Protein AF-A0AAU9SKD4-F1 (afdb_monomer_lite)

Radius of gyration: 15.8 Å; chains: 1; bounding box: 49×33×34 Å

Secondary structure (DSSP, 8-state):
-----EETTEEEEEEETTTSPPPTT--HHHHHHHHHHHHHTSTT--S-EEEEEEE-TTS-TTTT--TTS-EEE--SHHHHHHHHHHHHHHHHHHS---PPP----

Structure (mmCIF, N/CA/C/O backbone):
data_AF-A0AAU9SKD4-F1
#
_entry.id   AF-A0AAU9SKD4-F1
#
loop_
_atom_site.group_PDB
_atom_site.id
_atom_site.type_symbol
_atom_site.label_atom_id
_atom_site.label_alt_id
_atom_site.label_comp_id
_atom_site.label_asym_id
_atom_site.label_entity_id
_atom_site.label_seq_id
_atom_site.pdbx_PDB_ins_code
_atom_site.Cartn_x
_atom_site.Cartn_y
_atom_site.Cartn_z
_atom_site.occupancy
_atom_site.B_iso_or_equiv
_atom_site.auth_seq_id
_atom_site.auth_comp_id
_atom_site.auth_asym_id
_atom_site.auth_atom_id
_atom_site.pdbx_PDB_model_num
ATOM 1 N N . MET A 1 1 ? 8.427 -2.445 9.634 1.00 40.31 1 MET A N 1
ATOM 2 C CA . MET A 1 1 ? 9.654 -2.951 8.970 1.00 40.31 1 MET A CA 1
ATOM 3 C C . MET A 1 1 ? 9.428 -2.802 7.479 1.00 40.31 1 MET A C 1
ATOM 5 O O . MET A 1 1 ? 8.567 -3.490 6.956 1.00 40.31 1 MET A O 1
ATOM 9 N N . TYR A 1 2 ? 10.088 -1.841 6.834 1.00 43.97 2 TYR A N 1
ATOM 10 C CA . TYR A 1 2 ? 9.883 -1.551 5.413 1.00 43.97 2 TYR A CA 1
ATOM 11 C C . TYR A 1 2 ? 10.836 -2.415 4.584 1.00 43.97 2 TYR A C 1
ATOM 13 O O . TYR A 1 2 ? 12.044 -2.374 4.816 1.00 43.97 2 TYR A O 1
ATOM 21 N N . PHE A 1 3 ? 10.306 -3.200 3.647 1.00 46.84 3 PHE A N 1
ATOM 22 C CA . PHE A 1 3 ? 11.117 -3.900 2.654 1.00 46.84 3 PHE A CA 1
ATOM 23 C C . PHE A 1 3 ? 11.143 -3.060 1.384 1.00 46.84 3 PHE A C 1
ATOM 25 O O . PHE A 1 3 ? 10.132 -2.914 0.706 1.00 46.84 3 PHE A O 1
ATOM 32 N N . LEU A 1 4 ? 12.303 -2.475 1.096 1.00 49.22 4 LEU A N 1
ATOM 33 C CA . LEU A 1 4 ? 12.554 -1.774 -0.153 1.00 49.22 4 LEU A CA 1
ATOM 34 C C . LEU A 1 4 ? 13.197 -2.763 -1.130 1.00 49.22 4 LEU A C 1
ATOM 36 O O . LEU A 1 4 ? 14.332 -3.187 -0.912 1.00 49.22 4 LEU A O 1
ATOM 40 N N . LEU A 1 5 ? 12.484 -3.139 -2.189 1.00 53.31 5 LEU A N 1
ATOM 41 C CA . LEU A 1 5 ? 13.058 -3.864 -3.323 1.00 5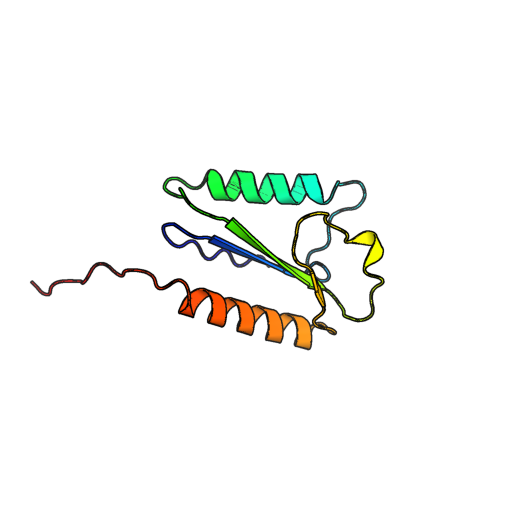3.31 5 LEU A CA 1
ATOM 42 C C . LEU A 1 5 ? 13.225 -2.861 -4.469 1.00 53.31 5 LEU A C 1
ATOM 44 O O . LEU A 1 5 ? 12.242 -2.358 -5.000 1.00 53.31 5 LEU A O 1
ATOM 48 N N . CYS A 1 6 ? 14.474 -2.523 -4.794 1.00 44.16 6 CYS A N 1
ATOM 49 C CA . CYS A 1 6 ? 14.828 -1.574 -5.850 1.00 44.16 6 CYS A CA 1
ATOM 50 C C . CYS A 1 6 ? 15.315 -2.356 -7.079 1.00 44.16 6 CYS A C 1
ATOM 52 O O . CYS A 1 6 ? 16.359 -3.005 -7.005 1.00 44.16 6 CYS A O 1
ATOM 54 N N . PHE A 1 7 ? 14.592 -2.277 -8.199 1.00 55.94 7 PHE A N 1
ATOM 55 C CA . PHE A 1 7 ? 14.987 -2.848 -9.492 1.00 55.94 7 PHE A CA 1
ATOM 56 C C . PHE A 1 7 ? 14.917 -1.765 -10.581 1.00 55.94 7 PHE A C 1
ATOM 58 O O . PHE A 1 7 ? 14.161 -0.809 -10.461 1.00 55.94 7 PHE A O 1
ATOM 65 N N . CYS A 1 8 ? 15.783 -1.858 -11.592 1.00 54.88 8 CYS A N 1
ATOM 66 C CA . CYS A 1 8 ? 16.378 -0.715 -12.304 1.00 54.88 8 CYS A CA 1
ATOM 67 C C . CYS A 1 8 ? 15.432 0.284 -13.019 1.00 54.88 8 CYS A C 1
ATOM 69 O O . CYS A 1 8 ? 15.901 1.362 -13.363 1.00 54.88 8 CYS A O 1
ATOM 71 N N . GLU A 1 9 ? 14.137 0.019 -13.211 1.00 62.28 9 GLU A N 1
ATOM 72 C CA . GLU A 1 9 ? 13.208 0.999 -13.816 1.00 62.28 9 GLU A CA 1
ATOM 73 C C . GLU A 1 9 ? 11.799 1.012 -13.197 1.00 62.28 9 GLU A C 1
ATOM 75 O O . GLU A 1 9 ? 11.026 1.913 -13.486 1.00 62.28 9 GLU A O 1
ATOM 80 N N . ILE A 1 10 ? 11.435 0.064 -12.330 1.00 70.50 10 ILE A N 1
ATOM 81 C CA . ILE A 1 10 ? 10.088 -0.018 -11.747 1.00 70.50 10 ILE A CA 1
ATOM 82 C C . ILE A 1 10 ? 10.244 -0.368 -10.271 1.00 70.50 10 ILE A C 1
ATOM 84 O O . ILE A 1 10 ? 10.910 -1.347 -9.927 1.00 70.50 10 ILE A O 1
ATOM 88 N N . SER A 1 11 ? 9.621 0.420 -9.397 1.00 77.44 11 SER A N 1
ATOM 89 C CA . SER A 1 11 ? 9.604 0.173 -7.952 1.00 77.44 11 SER A CA 1
ATOM 90 C C . SER A 1 11 ? 8.176 0.019 -7.446 1.00 77.44 11 SER A C 1
ATOM 92 O O . SER A 1 11 ? 7.243 0.651 -7.941 1.00 77.44 11 SER A O 1
ATOM 94 N N . SER A 1 12 ? 7.998 -0.805 -6.419 1.00 80.31 12 SER A N 1
ATOM 95 C CA . SER A 1 12 ? 6.724 -0.917 -5.714 1.00 80.31 12 SER A CA 1
ATOM 96 C C . SER A 1 12 ? 6.923 -0.847 -4.208 1.00 80.31 12 SER A C 1
ATOM 98 O O . SER A 1 12 ? 7.889 -1.390 -3.665 1.00 80.31 12 SER A O 1
ATOM 100 N N . VAL A 1 13 ? 6.017 -0.140 -3.538 1.00 83.69 13 VAL A N 1
ATOM 101 C CA . VAL A 1 13 ? 5.995 0.029 -2.087 1.00 83.69 13 VAL A CA 1
ATOM 102 C C . VAL A 1 13 ? 4.837 -0.765 -1.510 1.00 83.69 13 VAL A C 1
ATOM 104 O O . VAL A 1 13 ? 3.672 -0.509 -1.810 1.00 83.69 13 VAL A O 1
ATOM 107 N N . PHE A 1 14 ? 5.171 -1.688 -0.616 1.00 87.50 14 PHE A N 1
ATOM 108 C CA . PHE A 1 14 ? 4.221 -2.519 0.110 1.00 87.50 14 PHE A CA 1
ATOM 109 C C . PHE A 1 14 ? 4.189 -2.073 1.572 1.00 87.50 14 PHE A C 1
ATOM 111 O O . PHE A 1 14 ? 5.194 -2.179 2.277 1.00 87.50 14 PHE A O 1
ATOM 118 N N . TRP A 1 15 ? 3.055 -1.547 2.034 1.00 86.12 15 TRP A N 1
ATOM 119 C CA . TRP A 1 15 ? 2.967 -0.885 3.336 1.00 86.12 15 TRP A CA 1
ATOM 120 C C . TRP A 1 15 ? 1.805 -1.415 4.178 1.00 86.12 15 TRP A C 1
ATOM 122 O O . TRP A 1 15 ? 0.650 -1.260 3.810 1.00 86.12 15 TRP A O 1
ATOM 132 N N . ASP A 1 16 ? 2.099 -2.026 5.327 1.00 88.19 16 ASP A N 1
ATOM 133 C CA . ASP A 1 16 ? 1.090 -2.368 6.340 1.00 88.19 16 ASP A CA 1
ATOM 134 C C . ASP A 1 16 ? 0.837 -1.143 7.229 1.00 88.19 16 ASP A C 1
ATOM 136 O O . ASP A 1 16 ? 1.696 -0.768 8.032 1.00 88.19 16 ASP A O 1
ATOM 140 N N . VAL A 1 17 ? -0.326 -0.509 7.072 1.00 83.25 17 VAL A N 1
ATOM 141 C CA . VAL A 1 17 ? -0.683 0.716 7.809 1.00 83.25 17 VAL A CA 1
ATOM 142 C C . VAL A 1 17 ? -1.093 0.441 9.259 1.00 83.25 17 VAL A C 1
ATOM 144 O O . VAL A 1 17 ? -1.163 1.365 10.061 1.00 83.25 17 VAL A O 1
ATOM 147 N N . GLU A 1 18 ? -1.344 -0.818 9.627 1.00 83.75 18 GLU A N 1
ATOM 148 C CA . GLU A 1 18 ? -1.685 -1.206 10.999 1.00 83.75 18 GLU A CA 1
ATOM 149 C C . GLU A 1 18 ? -0.427 -1.370 11.854 1.00 83.75 18 GLU A C 1
ATOM 151 O O . GLU A 1 18 ? -0.367 -0.899 12.987 1.00 83.75 18 GLU A O 1
ATOM 156 N N . ASP A 1 19 ? 0.591 -2.035 11.304 1.00 86.00 19 ASP A N 1
ATOM 157 C CA . ASP A 1 19 ? 1.881 -2.224 11.975 1.00 86.00 19 ASP A CA 1
ATOM 158 C C . ASP A 1 19 ? 2.804 -0.998 11.817 1.00 86.00 19 ASP A C 1
ATOM 160 O O . ASP A 1 19 ? 3.754 -0.830 12.586 1.00 86.00 19 ASP A O 1
ATOM 164 N N . CYS A 1 20 ? 2.570 -0.152 10.810 1.00 84.81 20 CYS A N 1
ATOM 165 C CA . CYS A 1 20 ? 3.313 1.084 10.552 1.00 84.81 20 CYS A CA 1
ATOM 166 C C . CYS A 1 20 ? 2.338 2.243 10.266 1.00 84.81 20 CYS A C 1
ATOM 168 O O . CYS A 1 20 ? 2.254 2.689 9.121 1.00 84.81 20 CYS A O 1
ATOM 170 N N . PRO A 1 21 ? 1.589 2.721 11.276 1.00 81.38 21 PRO A N 1
ATOM 171 C CA . PRO A 1 21 ? 0.607 3.782 11.093 1.00 81.38 21 PRO A CA 1
ATOM 172 C C . PRO A 1 21 ? 1.259 5.138 10.818 1.00 81.38 21 PRO A C 1
ATOM 174 O O . PRO A 1 21 ? 2.414 5.392 11.172 1.00 81.38 21 PRO A O 1
ATOM 177 N N . ILE A 1 22 ? 0.473 6.024 10.212 1.00 78.81 22 ILE A N 1
ATOM 178 C CA . ILE A 1 22 ? 0.810 7.439 10.072 1.00 78.81 22 ILE A CA 1
ATOM 179 C C . ILE A 1 22 ? 0.796 8.080 11.468 1.00 78.81 22 ILE A C 1
ATOM 181 O O . ILE A 1 22 ? -0.156 7.853 12.216 1.00 78.81 22 ILE A O 1
ATOM 185 N N . PRO A 1 23 ? 1.829 8.854 11.847 1.00 81.81 23 PRO A N 1
ATOM 186 C CA . PRO A 1 23 ? 1.819 9.598 13.099 1.00 81.81 23 PRO A CA 1
ATOM 187 C C . PRO A 1 23 ? 0.676 10.616 13.153 1.00 81.81 23 PRO A C 1
ATOM 189 O O . PRO A 1 23 ? 0.362 11.260 12.152 1.00 81.81 23 PRO A O 1
ATOM 192 N N . ASP A 1 24 ? 0.110 10.813 14.343 1.00 79.00 24 ASP A N 1
ATOM 193 C CA . ASP A 1 24 ? -0.957 11.790 14.556 1.00 79.00 24 ASP A CA 1
ATOM 194 C C . ASP A 1 24 ? -0.536 13.200 14.113 1.00 79.00 24 ASP A C 1
ATOM 196 O O . ASP A 1 24 ? 0.563 13.672 14.417 1.00 79.00 24 ASP A 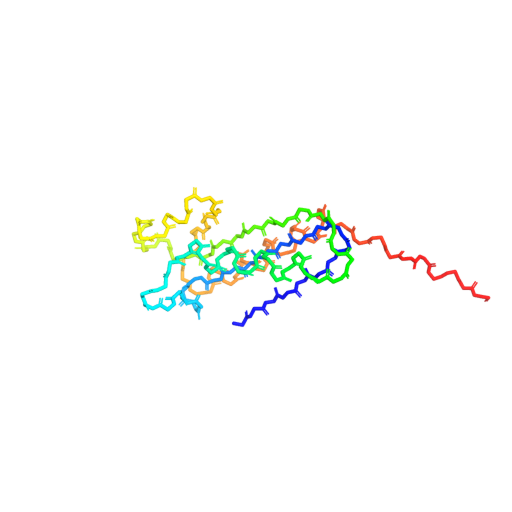O 1
ATOM 200 N N . GLY A 1 25 ? -1.439 13.893 13.417 1.00 76.94 25 GLY A N 1
ATOM 201 C CA . GLY A 1 25 ? -1.219 15.262 12.943 1.00 76.94 25 GLY A CA 1
ATOM 202 C C . GLY A 1 25 ? -0.357 15.380 11.684 1.00 76.94 25 GLY A C 1
ATOM 203 O O . GLY A 1 25 ? -0.049 16.502 11.287 1.00 76.94 25 GLY A O 1
ATOM 204 N N . VAL A 1 26 ? 0.018 14.261 11.058 1.00 78.44 26 VAL A N 1
ATOM 205 C CA . VAL A 1 26 ? 0.691 14.244 9.755 1.00 78.44 26 VAL A CA 1
ATOM 206 C C . VAL A 1 26 ? -0.311 13.899 8.660 1.00 78.44 26 VAL A C 1
ATOM 208 O O . VAL A 1 26 ? -1.085 12.952 8.798 1.00 78.44 26 VAL A O 1
ATOM 211 N N . ASP A 1 27 ? -0.280 14.659 7.567 1.00 78.94 27 ASP A N 1
ATOM 212 C CA . ASP A 1 27 ? -1.104 14.384 6.394 1.00 78.94 27 ASP A CA 1
ATOM 213 C C . ASP A 1 27 ? -0.614 13.091 5.697 1.00 78.94 27 ASP A C 1
ATOM 215 O O . ASP A 1 27 ? 0.571 12.986 5.346 1.00 78.94 27 ASP A O 1
ATOM 219 N N . PRO A 1 28 ? -1.491 12.089 5.491 1.00 73.88 28 PRO A N 1
ATOM 220 C CA . PRO A 1 28 ? -1.169 10.887 4.728 1.00 73.88 28 PRO A CA 1
ATOM 221 C C . PRO A 1 28 ? -0.543 11.152 3.356 1.00 73.88 28 PRO A C 1
ATOM 223 O O . PRO A 1 28 ? 0.379 10.433 2.949 1.00 73.88 28 PRO A O 1
ATOM 226 N N . ASP A 1 29 ? -1.007 12.188 2.659 1.00 76.00 29 ASP A N 1
ATOM 227 C CA . ASP A 1 29 ? -0.523 12.526 1.327 1.00 76.00 29 ASP A CA 1
ATOM 228 C C . ASP A 1 29 ? 0.912 13.078 1.390 1.00 76.00 29 ASP A C 1
ATOM 230 O O . ASP A 1 29 ? 1.738 12.748 0.535 1.00 76.00 29 ASP A O 1
ATOM 234 N N . GLU A 1 30 ? 1.272 13.828 2.440 1.00 80.94 30 GLU A N 1
ATOM 235 C CA . GLU A 1 30 ? 2.640 14.325 2.649 1.00 80.94 30 GLU A CA 1
ATOM 236 C C . GLU A 1 30 ? 3.647 13.190 2.860 1.00 80.94 30 GLU A C 1
ATOM 238 O O . GLU A 1 30 ? 4.733 13.204 2.269 1.00 80.94 30 GLU A O 1
ATOM 243 N N . ILE A 1 31 ? 3.299 12.178 3.664 1.00 80.25 31 ILE A N 1
ATOM 244 C CA . ILE A 1 31 ? 4.165 11.006 3.867 1.00 80.25 31 ILE A CA 1
ATOM 245 C C . ILE A 1 31 ? 4.361 10.264 2.553 1.00 80.25 31 ILE A C 1
ATOM 247 O O . ILE A 1 31 ? 5.491 9.910 2.209 1.00 80.25 31 ILE A O 1
ATOM 251 N N . CYS A 1 32 ? 3.291 10.062 1.791 1.00 75.75 32 CYS A N 1
ATOM 252 C CA . CYS A 1 32 ? 3.371 9.330 0.535 1.00 75.75 32 CYS A CA 1
ATOM 253 C C . CYS A 1 32 ? 4.190 10.074 -0.514 1.00 75.75 32 CYS A C 1
ATOM 255 O O . CYS A 1 32 ? 5.060 9.477 -1.151 1.00 75.75 32 CYS A O 1
ATOM 257 N N . MET A 1 33 ? 3.994 11.389 -0.638 1.00 76.94 33 MET A N 1
ATOM 258 C CA . MET A 1 33 ? 4.829 12.243 -1.481 1.00 76.94 33 MET A CA 1
ATOM 259 C C . MET A 1 33 ? 6.293 12.227 -1.031 1.00 76.94 33 MET A C 1
ATOM 261 O O . MET A 1 33 ? 7.195 12.161 -1.866 1.00 76.94 33 MET A O 1
ATOM 265 N N . SER A 1 34 ? 6.557 12.231 0.278 1.00 81.38 34 SER A N 1
ATOM 266 C CA . SER A 1 34 ? 7.913 12.114 0.814 1.00 81.38 34 SER A CA 1
ATOM 267 C C . SER A 1 34 ? 8.554 10.776 0.439 1.00 81.38 34 SER A C 1
ATOM 269 O O . SER A 1 34 ? 9.683 10.764 -0.055 1.00 81.38 34 SER A O 1
ATOM 271 N N . MET A 1 35 ? 7.839 9.658 0.590 1.00 78.06 35 MET A N 1
ATOM 272 C CA . MET A 1 35 ? 8.318 8.331 0.188 1.00 78.06 35 MET A CA 1
ATOM 273 C C . MET A 1 35 ? 8.593 8.265 -1.319 1.00 78.06 35 MET A C 1
ATOM 275 O O . MET A 1 35 ? 9.689 7.871 -1.716 1.00 78.06 35 MET A O 1
ATOM 279 N N . LEU A 1 36 ? 7.660 8.737 -2.151 1.00 76.69 36 LEU A N 1
ATOM 280 C CA . LEU A 1 36 ? 7.831 8.870 -3.602 1.00 76.69 36 LEU A CA 1
ATOM 281 C C . LEU A 1 36 ? 9.079 9.683 -3.955 1.00 76.69 36 LEU A C 1
ATOM 283 O O . LEU A 1 36 ? 9.923 9.238 -4.730 1.00 76.69 36 LEU A O 1
ATOM 287 N N . SER A 1 37 ? 9.231 10.862 -3.349 1.00 76.19 37 SER A N 1
ATOM 288 C CA . SER A 1 37 ? 10.358 11.757 -3.617 1.00 76.19 37 SER A CA 1
ATOM 289 C C . SER A 1 37 ? 11.701 11.130 -3.244 1.00 76.19 37 SER A C 1
ATOM 291 O O . SER A 1 37 ? 12.692 11.337 -3.943 1.00 76.19 37 SER A O 1
ATOM 293 N N . GLN A 1 38 ? 11.746 10.350 -2.160 1.00 77.62 38 GLN A N 1
ATOM 294 C CA . GLN A 1 38 ? 12.948 9.653 -1.718 1.00 77.62 38 GLN A CA 1
ATOM 295 C C . GLN A 1 38 ? 13.307 8.508 -2.662 1.00 77.62 38 GLN A C 1
ATOM 297 O O . GLN A 1 38 ? 14.480 8.372 -3.000 1.00 77.62 38 GLN A O 1
ATOM 302 N N . LEU A 1 39 ? 12.313 7.747 -3.129 1.00 73.44 39 LEU A N 1
ATOM 303 C CA . LEU A 1 39 ? 12.492 6.671 -4.107 1.00 73.44 39 LEU A CA 1
ATOM 304 C C . LEU A 1 39 ? 13.008 7.203 -5.444 1.00 73.44 39 LEU A C 1
ATOM 306 O O . LEU A 1 39 ? 13.997 6.697 -5.965 1.00 73.44 39 LEU A O 1
ATOM 310 N N . LEU A 1 40 ? 12.417 8.290 -5.945 1.00 70.69 40 LEU A N 1
ATOM 311 C CA . LEU A 1 40 ? 12.870 8.969 -7.164 1.00 70.69 40 LEU A CA 1
ATOM 312 C C . LEU A 1 40 ? 14.277 9.573 -7.024 1.00 70.69 40 LEU A C 1
ATOM 314 O O . LEU A 1 40 ? 14.980 9.758 -8.015 1.00 70.69 40 LEU A O 1
ATOM 318 N N . ARG A 1 41 ? 14.716 9.887 -5.798 1.00 71.00 41 ARG A N 1
ATOM 319 C CA . ARG A 1 41 ? 16.066 10.407 -5.523 1.00 71.00 41 ARG A CA 1
ATOM 320 C C . ARG A 1 41 ? 17.150 9.333 -5.505 1.00 71.00 41 ARG A C 1
ATOM 322 O O . ARG A 1 41 ? 18.332 9.689 -5.478 1.00 71.00 41 ARG A O 1
ATOM 329 N N . ILE A 1 42 ? 16.788 8.051 -5.486 1.00 69.75 42 ILE A N 1
ATOM 330 C CA . ILE A 1 42 ? 17.755 6.958 -5.587 1.00 69.75 42 ILE A CA 1
ATOM 331 C C . ILE A 1 42 ? 18.383 7.044 -6.984 1.00 69.75 42 ILE A C 1
ATOM 333 O O . ILE A 1 42 ? 17.705 6.909 -8.001 1.00 69.75 42 ILE A O 1
ATOM 337 N N . LYS A 1 43 ? 19.687 7.354 -7.038 1.00 53.81 43 LYS A N 1
ATOM 338 C CA . LYS A 1 43 ? 20.411 7.591 -8.297 1.00 53.81 43 LYS A CA 1
ATOM 339 C C . LYS A 1 4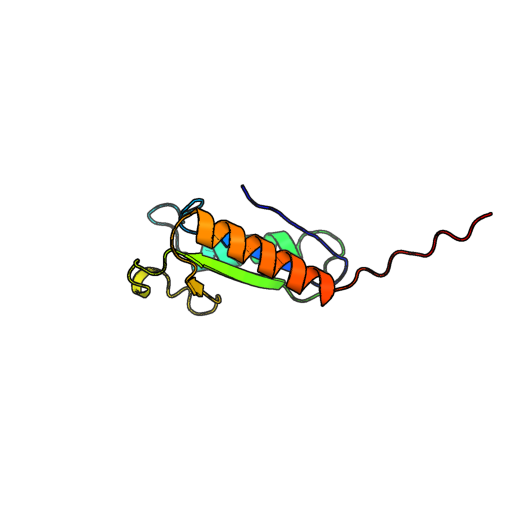3 ? 20.209 6.421 -9.264 1.00 53.81 43 LYS A C 1
ATOM 341 O O . LYS A 1 43 ? 20.607 5.304 -8.952 1.00 53.81 43 LYS A O 1
ATOM 346 N N . GLY A 1 44 ? 19.669 6.720 -10.446 1.00 57.00 44 GLY A N 1
ATOM 347 C CA . GLY A 1 44 ? 19.435 5.747 -11.516 1.00 57.00 44 GLY A CA 1
ATOM 348 C C . GLY A 1 44 ? 17.988 5.266 -11.636 1.00 57.00 44 GLY A C 1
ATOM 349 O O . GLY A 1 44 ? 17.690 4.565 -12.592 1.00 57.00 44 GLY A O 1
ATOM 350 N N . HIS A 1 45 ? 17.087 5.661 -10.731 1.00 62.19 45 HIS A N 1
ATOM 351 C CA . HIS A 1 45 ? 15.672 5.307 -10.826 1.00 62.19 45 HIS A CA 1
ATOM 352 C C . HIS A 1 45 ? 14.918 6.300 -11.731 1.00 62.19 45 HIS A C 1
ATOM 354 O O . HIS A 1 45 ? 14.765 7.467 -11.373 1.00 62.19 45 HIS A O 1
ATOM 360 N N . VAL A 1 46 ? 14.473 5.856 -12.914 1.00 58.75 46 VAL A N 1
ATOM 361 C CA . VAL A 1 46 ? 13.817 6.710 -13.937 1.00 58.75 46 VAL A CA 1
ATOM 362 C C . VAL A 1 46 ? 12.390 6.252 -14.272 1.00 58.75 46 VAL A C 1
ATOM 364 O O . VAL A 1 46 ? 11.774 6.801 -15.178 1.00 58.75 46 VAL A O 1
ATOM 367 N N . GLY A 1 47 ? 11.817 5.288 -13.550 1.00 64.44 47 GLY A N 1
ATOM 368 C CA . GLY A 1 47 ? 10.480 4.803 -13.894 1.00 64.44 47 GLY A CA 1
ATOM 369 C C . GLY A 1 47 ? 9.486 4.730 -12.748 1.00 64.44 47 GLY A C 1
ATOM 370 O O . GLY A 1 47 ? 9.644 5.366 -11.701 1.00 64.44 47 GLY A O 1
ATOM 371 N N . GLU A 1 48 ? 8.379 4.060 -13.046 1.00 72.12 48 GLU A N 1
ATOM 372 C CA . GLU A 1 48 ? 7.120 4.183 -12.324 1.00 72.12 48 GLU A CA 1
ATOM 373 C C .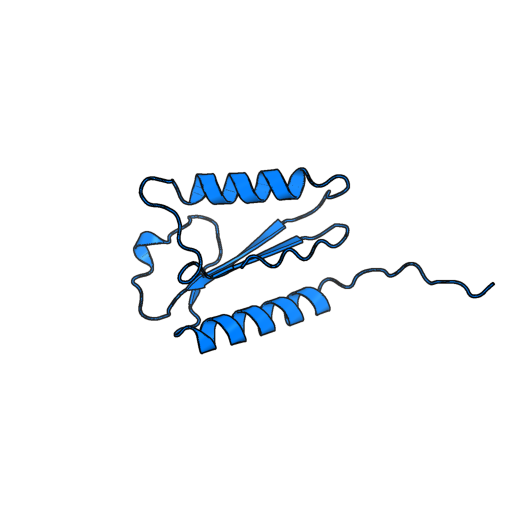 GLU A 1 48 ? 7.220 3.596 -10.912 1.00 72.12 48 GLU A C 1
ATOM 375 O O . GLU A 1 48 ? 7.831 2.546 -10.687 1.00 72.12 48 GLU A O 1
ATOM 380 N N . VAL A 1 49 ? 6.620 4.296 -9.946 1.00 74.38 49 VAL A N 1
ATOM 381 C CA . VAL A 1 49 ? 6.504 3.823 -8.566 1.00 74.38 49 VAL A CA 1
ATOM 382 C C . VAL A 1 49 ? 5.043 3.510 -8.285 1.00 74.38 49 VAL A C 1
ATOM 384 O O . VAL A 1 49 ? 4.190 4.390 -8.374 1.00 74.38 49 VAL A O 1
ATOM 387 N N . SER A 1 50 ? 4.765 2.267 -7.906 1.00 76.88 50 SER A N 1
ATOM 388 C CA . SER A 1 50 ? 3.438 1.828 -7.465 1.00 76.88 50 SER A CA 1
ATOM 389 C C . SER A 1 50 ? 3.385 1.677 -5.942 1.00 76.88 50 SER A C 1
ATOM 391 O O . SER A 1 50 ? 4.405 1.454 -5.290 1.00 76.88 50 SER A O 1
ATOM 393 N N . PHE A 1 51 ? 2.197 1.834 -5.358 1.00 78.62 51 PHE A N 1
ATOM 394 C CA . PHE A 1 51 ? 1.965 1.679 -3.921 1.00 78.62 51 PHE A CA 1
ATOM 395 C C . PHE A 1 51 ? 0.859 0.659 -3.673 1.00 78.62 51 PHE A C 1
ATOM 397 O O . PHE A 1 51 ? -0.096 0.552 -4.439 1.00 78.62 51 PHE A O 1
ATOM 404 N N . SER A 1 52 ? 0.977 -0.083 -2.580 1.00 85.00 52 SER A N 1
ATOM 405 C CA . SER A 1 52 ? -0.057 -0.979 -2.070 1.00 85.00 52 SER A CA 1
ATOM 406 C C . SER A 1 52 ? -0.096 -0.877 -0.552 1.00 85.00 52 SER A C 1
ATOM 408 O O . SER A 1 52 ? 0.894 -1.186 0.119 1.00 85.00 52 SER A O 1
ATOM 410 N N . THR A 1 53 ? -1.228 -0.433 -0.008 1.00 84.81 53 THR A N 1
ATOM 411 C CA . THR A 1 53 ? -1.428 -0.281 1.438 1.00 84.81 53 THR A CA 1
ATOM 412 C C . THR A 1 53 ? -2.302 -1.403 1.974 1.00 84.81 53 THR A C 1
ATOM 414 O O . THR A 1 53 ? -3.382 -1.656 1.464 1.00 84.81 53 THR A O 1
ATOM 417 N N . TYR A 1 54 ? -1.850 -2.103 3.007 1.00 87.19 54 TYR A N 1
ATOM 418 C CA . TYR A 1 54 ? -2.520 -3.270 3.573 1.00 87.19 54 TYR A CA 1
ATOM 419 C C . TYR A 1 54 ? -3.139 -2.895 4.910 1.00 87.19 54 TYR A C 1
ATOM 421 O O . TYR A 1 54 ? -2.430 -2.459 5.816 1.00 87.19 54 TYR A O 1
ATOM 429 N N . CYS A 1 55 ? -4.448 -3.094 5.042 1.00 83.50 55 CYS A N 1
ATOM 430 C CA . CYS A 1 55 ? -5.186 -2.770 6.259 1.00 83.50 55 CYS A CA 1
ATOM 431 C C . CYS A 1 55 ? -6.048 -3.940 6.737 1.00 83.50 55 CYS A C 1
ATOM 433 O O . CYS A 1 55 ? -6.256 -4.939 6.030 1.00 83.50 55 CYS A O 1
ATOM 435 N N . ASP A 1 56 ? -6.562 -3.815 7.960 1.00 82.62 56 ASP A N 1
ATOM 436 C CA . ASP A 1 56 ? -7.580 -4.739 8.442 1.00 82.62 56 ASP A CA 1
ATOM 437 C C . ASP A 1 56 ? -8.883 -4.557 7.649 1.00 82.62 56 ASP A C 1
ATOM 439 O O . ASP A 1 56 ? -9.294 -3.443 7.329 1.00 82.62 56 ASP A O 1
ATOM 443 N N . LYS A 1 57 ? -9.546 -5.673 7.336 1.00 70.50 57 LYS A N 1
ATOM 444 C CA . LYS A 1 57 ? -10.842 -5.707 6.640 1.00 70.50 57 LYS A CA 1
ATOM 445 C C . LYS A 1 57 ? -11.956 -5.065 7.466 1.00 70.50 57 LYS A C 1
ATOM 447 O O . LYS A 1 57 ? -12.961 -4.651 6.901 1.00 70.50 57 LYS A O 1
ATOM 452 N N . ASN A 1 58 ? -11.786 -5.024 8.787 1.00 65.94 58 ASN A N 1
ATOM 453 C CA . ASN A 1 58 ? -12.818 -4.587 9.727 1.00 65.94 58 ASN A CA 1
ATOM 454 C C . ASN A 1 58 ? -12.696 -3.115 10.145 1.00 65.94 58 ASN A C 1
ATOM 456 O O . ASN A 1 58 ? -13.571 -2.615 10.853 1.00 65.94 58 ASN A O 1
ATOM 460 N N . LYS A 1 59 ? -11.627 -2.416 9.743 1.00 61.62 59 LYS A N 1
ATOM 461 C CA . LYS A 1 59 ? -11.477 -0.986 10.017 1.00 61.62 59 LYS A CA 1
ATOM 462 C C . LYS A 1 59 ? -12.227 -0.175 8.968 1.00 61.62 59 LYS A C 1
ATOM 464 O O . LYS A 1 59 ? -12.169 -0.469 7.778 1.00 61.62 59 LYS A O 1
ATOM 469 N N . ILE A 1 60 ? -12.961 0.831 9.437 1.00 53.34 60 ILE A N 1
ATOM 470 C CA . ILE A 1 60 ? -13.726 1.742 8.588 1.00 53.34 60 ILE A CA 1
ATOM 471 C C . ILE A 1 60 ? -12.730 2.464 7.671 1.00 53.34 60 ILE A C 1
ATOM 473 O O . ILE A 1 60 ? -11.871 3.207 8.132 1.00 53.34 60 ILE A O 1
ATOM 477 N N . ILE A 1 61 ? -12.855 2.210 6.369 1.00 55.62 61 ILE A N 1
ATOM 478 C CA . ILE A 1 61 ? -11.970 2.672 5.283 1.00 55.62 61 ILE A CA 1
ATOM 479 C C . ILE A 1 61 ? -12.046 4.204 5.068 1.00 55.62 61 ILE A C 1
ATOM 481 O O . ILE A 1 61 ? -11.360 4.751 4.209 1.00 55.62 61 ILE A 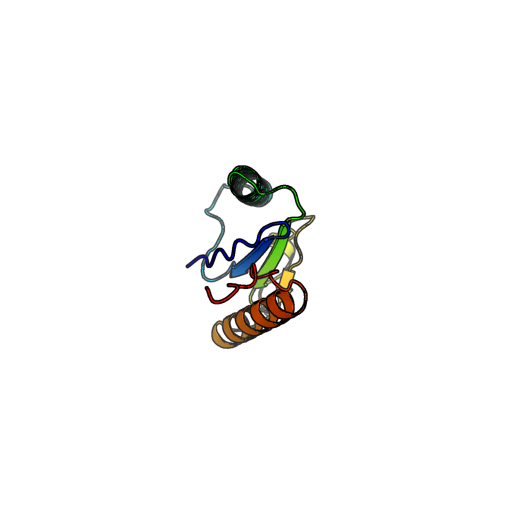O 1
ATOM 485 N N . ASP A 1 62 ? -12.862 4.929 5.840 1.00 53.41 62 ASP A N 1
ATOM 486 C CA . ASP A 1 62 ? -13.083 6.364 5.630 1.00 53.41 62 ASP A CA 1
ATOM 487 C C . ASP A 1 62 ? -11.894 7.248 6.041 1.00 53.41 62 ASP A C 1
ATOM 489 O O . ASP A 1 62 ? -11.669 8.251 5.369 1.00 53.41 62 ASP A O 1
ATOM 493 N N . ASP A 1 63 ? -11.091 6.858 7.041 1.00 51.88 63 ASP A N 1
ATOM 494 C CA . ASP A 1 63 ? -9.918 7.650 7.473 1.00 51.88 63 ASP A CA 1
ATOM 495 C C . ASP A 1 63 ? -8.699 7.472 6.550 1.00 51.88 63 ASP A C 1
ATOM 497 O O . ASP A 1 63 ? -7.819 8.326 6.498 1.00 51.88 63 ASP A O 1
ATOM 501 N N . PHE A 1 64 ? -8.655 6.377 5.784 1.00 54.88 64 PHE A N 1
ATOM 502 C CA . PHE A 1 64 ? -7.556 6.037 4.872 1.00 54.88 64 PHE A CA 1
ATOM 503 C C . PHE A 1 64 ? -7.967 6.141 3.405 1.00 54.88 64 PHE A C 1
ATOM 505 O O . PHE A 1 64 ? -7.453 5.417 2.548 1.00 54.88 64 PHE A O 1
ATOM 512 N N . LYS A 1 65 ? -8.843 7.093 3.073 1.00 54.25 65 LYS A N 1
ATOM 513 C CA . LYS A 1 65 ? -8.893 7.611 1.704 1.00 54.25 65 LYS A CA 1
ATOM 514 C C . LYS A 1 65 ? -7.625 8.429 1.453 1.00 54.25 65 LYS A C 1
ATOM 516 O O . LYS A 1 65 ? -7.695 9.633 1.264 1.00 54.25 65 LYS A O 1
ATOM 521 N N . LEU A 1 66 ? -6.461 7.774 1.425 1.00 60.75 66 LEU A N 1
ATOM 522 C CA . LEU A 1 66 ? -5.348 8.279 0.634 1.00 60.75 66 LEU A CA 1
ATOM 523 C C . LEU A 1 66 ? -5.897 8.347 -0.777 1.00 60.75 66 LEU A C 1
ATOM 525 O O . LEU A 1 66 ? -6.119 7.310 -1.404 1.00 60.75 66 LEU A O 1
ATOM 529 N N . HIS A 1 67 ? -6.213 9.553 -1.233 1.00 59.03 67 HIS A N 1
ATOM 530 C CA . HIS A 1 67 ? -7.124 9.778 -2.352 1.00 59.03 67 HIS A CA 1
ATOM 531 C C . HIS A 1 67 ? -6.646 9.140 -3.671 1.00 59.03 67 HIS A C 1
ATOM 533 O O . HIS A 1 67 ? -7.412 9.063 -4.633 1.00 59.03 67 HIS A O 1
ATOM 539 N N . HIS A 1 68 ? -5.413 8.620 -3.700 1.00 62.50 68 HIS A N 1
ATOM 540 C CA . HIS A 1 68 ? -4.760 8.054 -4.871 1.00 62.50 68 HIS A CA 1
ATOM 541 C C . HIS A 1 68 ? -3.945 6.771 -4.616 1.00 62.50 68 HIS A C 1
ATOM 543 O O . HIS A 1 68 ? -3.289 6.304 -5.546 1.00 62.50 68 HIS A O 1
ATOM 549 N N . ILE A 1 69 ? -3.973 6.180 -3.411 1.00 70.12 69 ILE A N 1
ATOM 550 C CA . ILE A 1 69 ? -3.208 4.952 -3.118 1.00 70.12 69 ILE A CA 1
ATOM 551 C C . ILE A 1 69 ? -4.136 3.739 -2.977 1.00 70.12 69 ILE A C 1
ATOM 553 O O . ILE A 1 69 ? -5.083 3.790 -2.191 1.00 70.12 69 ILE A O 1
ATOM 557 N N . PRO A 1 70 ? -3.875 2.631 -3.701 1.00 74.50 70 PRO A N 1
ATOM 558 C CA . PRO A 1 70 ? -4.671 1.416 -3.592 1.00 74.50 70 PRO A CA 1
ATOM 559 C C . PRO A 1 70 ? -4.635 0.837 -2.176 1.00 74.50 70 PRO A C 1
ATOM 561 O O . PRO A 1 70 ? -3.578 0.418 -1.700 1.00 74.50 70 PRO A O 1
ATOM 564 N N . LEU A 1 71 ? -5.809 0.760 -1.547 1.00 80.25 71 LEU A N 1
ATOM 565 C CA . LEU A 1 71 ? -6.009 0.076 -0.275 1.00 80.25 71 LEU A CA 1
ATOM 566 C C . LEU A 1 71 ? -6.379 -1.394 -0.510 1.00 80.25 71 LEU A C 1
ATOM 568 O O . LEU A 1 71 ? -7.327 -1.712 -1.228 1.00 80.25 71 LEU A O 1
ATOM 572 N N . VAL A 1 72 ? -5.641 -2.287 0.138 1.00 85.62 72 VAL A N 1
ATOM 573 C CA . VAL A 1 72 ? -5.762 -3.744 0.085 1.00 85.62 72 VAL A CA 1
ATOM 574 C C . VAL A 1 72 ? -6.266 -4.249 1.442 1.00 85.62 72 VAL A C 1
ATOM 576 O O . VAL A 1 72 ? -5.480 -4.488 2.365 1.00 85.62 72 VAL A O 1
ATOM 579 N N . PRO A 1 73 ? -7.585 -4.438 1.603 1.00 84.06 73 PRO A N 1
ATOM 580 C CA . PRO A 1 73 ? -8.141 -4.979 2.834 1.00 84.06 73 PRO A CA 1
ATOM 581 C C . PRO A 1 73 ? -7.812 -6.475 2.935 1.00 84.06 73 PRO A C 1
ATOM 583 O O . PRO A 1 73 ? -8.372 -7.309 2.217 1.00 84.06 73 PRO A O 1
ATOM 586 N N . ALA A 1 74 ? -6.901 -6.834 3.842 1.00 85.19 74 ALA A N 1
ATOM 587 C CA . ALA A 1 74 ? -6.376 -8.196 3.955 1.00 85.19 74 ALA A CA 1
ATOM 588 C C . ALA A 1 74 ? -6.785 -8.920 5.252 1.00 85.19 74 ALA A C 1
ATOM 590 O O . ALA A 1 74 ? -6.878 -10.145 5.231 1.00 85.19 74 ALA A O 1
ATOM 591 N N . GLY A 1 75 ? -7.201 -8.203 6.302 1.00 85.50 75 GLY A N 1
ATOM 592 C CA . GLY A 1 75 ? -7.770 -8.787 7.528 1.00 85.50 75 GLY A CA 1
ATOM 593 C C . GLY A 1 75 ? -6.827 -8.685 8.725 1.00 85.50 75 GLY A C 1
ATOM 594 O O . GLY A 1 75 ? -6.142 -7.675 8.900 1.00 85.50 75 GLY A O 1
ATOM 595 N N . ASP A 1 76 ? -6.778 -9.732 9.549 1.00 89.06 76 ASP A N 1
ATOM 596 C CA . ASP A 1 76 ? -5.862 -9.774 10.689 1.00 89.06 76 ASP A CA 1
ATOM 597 C C . ASP A 1 76 ? -4.382 -9.730 10.261 1.00 89.06 76 ASP A C 1
ATOM 599 O O . ASP A 1 76 ? -4.031 -9.814 9.082 1.00 89.06 76 ASP A O 1
ATOM 603 N N . LYS A 1 77 ? -3.484 -9.599 11.240 1.00 88.25 77 LYS A N 1
ATOM 604 C CA . LYS A 1 77 ? -2.041 -9.450 11.005 1.00 88.25 77 LYS A CA 1
ATOM 605 C C . LYS A 1 77 ? -1.447 -10.563 10.135 1.00 88.25 77 LYS A C 1
ATOM 607 O O . LYS A 1 77 ? -0.626 -10.287 9.261 1.00 88.25 77 LYS A O 1
ATOM 612 N N . SER A 1 78 ? -1.851 -11.811 10.358 1.00 90.19 78 SER A N 1
ATOM 613 C CA . SER A 1 78 ? -1.348 -12.952 9.590 1.00 90.19 78 SER A CA 1
ATOM 614 C C . SER A 1 78 ? -1.852 -12.913 8.151 1.00 90.19 78 SER A C 1
ATOM 616 O O . SER A 1 78 ? -1.078 -13.153 7.223 1.00 90.19 78 SER A O 1
ATOM 618 N N . ALA A 1 79 ? -3.120 -12.555 7.954 1.00 90.44 79 ALA A N 1
ATOM 619 C CA . ALA A 1 79 ? -3.708 -12.412 6.633 1.00 90.44 79 ALA A CA 1
ATOM 620 C C . ALA A 1 79 ? -3.083 -11.247 5.844 1.00 90.44 79 ALA A C 1
ATOM 622 O O . ALA A 1 79 ? -2.773 -11.417 4.662 1.00 90.44 79 ALA A O 1
ATOM 623 N N . ARG A 1 80 ? -2.808 -10.104 6.493 1.00 91.00 80 ARG A N 1
ATOM 624 C CA . ARG A 1 80 ? -2.079 -8.977 5.880 1.00 91.00 80 ARG A CA 1
ATOM 625 C C . ARG A 1 80 ? -0.677 -9.371 5.442 1.00 91.00 80 ARG A C 1
ATOM 627 O O . ARG A 1 80 ? -0.325 -9.141 4.289 1.00 91.00 80 ARG A O 1
ATOM 634 N N . LEU A 1 81 ? 0.090 -10.028 6.314 1.00 90.12 81 LEU A N 1
ATOM 635 C CA . LEU A 1 81 ? 1.442 -10.481 5.985 1.00 90.12 81 LEU A CA 1
ATOM 636 C C . LEU A 1 81 ? 1.439 -11.477 4.819 1.00 90.12 81 LEU A C 1
ATOM 638 O O . LEU A 1 81 ? 2.214 -11.330 3.878 1.00 90.12 81 LEU A O 1
ATOM 642 N N . SER A 1 82 ? 0.547 -12.470 4.856 1.00 92.06 82 SER A N 1
ATOM 643 C CA . SER A 1 82 ? 0.425 -13.463 3.783 1.00 92.06 82 SER A CA 1
ATOM 644 C C . SER A 1 82 ? 0.081 -12.811 2.444 1.00 92.06 82 SER A C 1
ATOM 646 O O . SER A 1 82 ? 0.635 -13.190 1.411 1.00 92.06 82 SER A O 1
ATOM 648 N N . LYS A 1 83 ? -0.828 -11.830 2.454 1.00 91.88 83 LYS A N 1
ATOM 649 C CA . LYS A 1 83 ? -1.245 -11.116 1.248 1.00 91.88 83 LYS A CA 1
ATOM 650 C C . LYS A 1 83 ? -0.118 -10.238 0.705 1.00 91.88 83 LYS A C 1
ATOM 652 O O . LYS A 1 83 ? 0.187 -10.337 -0.475 1.00 91.88 83 LYS A O 1
ATOM 657 N N . MET A 1 84 ? 0.567 -9.498 1.573 1.00 91.81 84 MET A N 1
ATOM 658 C CA . MET A 1 84 ? 1.732 -8.695 1.204 1.00 91.81 84 MET A CA 1
ATOM 659 C C . MET A 1 84 ? 2.840 -9.543 0.570 1.00 91.81 84 MET A C 1
ATOM 661 O O . MET A 1 84 ? 3.368 -9.172 -0.470 1.00 91.81 84 MET A O 1
ATOM 665 N N . ILE A 1 85 ? 3.174 -10.696 1.158 1.00 91.38 85 ILE A N 1
ATOM 666 C CA . ILE A 1 85 ? 4.184 -11.605 0.594 1.00 91.38 85 ILE A CA 1
ATOM 667 C C . ILE A 1 85 ? 3.760 -12.091 -0.795 1.00 91.38 85 ILE A C 1
ATOM 669 O O . ILE A 1 85 ? 4.576 -12.098 -1.712 1.00 91.38 85 ILE A O 1
ATOM 673 N N . THR A 1 86 ? 2.491 -12.472 -0.956 1.00 92.38 86 THR A N 1
ATOM 674 C CA . THR A 1 86 ? 1.950 -12.919 -2.249 1.00 92.38 86 THR A CA 1
ATOM 675 C C . THR A 1 86 ? 2.073 -11.819 -3.302 1.00 92.38 86 THR A C 1
ATOM 677 O O . THR A 1 86 ? 2.615 -12.064 -4.373 1.00 92.38 86 THR A O 1
ATOM 680 N N . ASP A 1 87 ? 1.671 -10.593 -2.968 1.00 90.44 87 ASP A N 1
ATOM 681 C CA . ASP A 1 87 ? 1.703 -9.460 -3.895 1.00 90.44 87 ASP A CA 1
ATOM 682 C C . ASP A 1 87 ? 3.140 -9.033 -4.240 1.00 90.44 87 ASP A C 1
ATOM 684 O O . ASP A 1 87 ? 3.408 -8.640 -5.373 1.00 90.44 87 ASP A O 1
ATOM 688 N N . ILE A 1 88 ? 4.090 -9.175 -3.306 1.00 87.62 88 ILE A N 1
ATOM 689 C CA . ILE A 1 88 ? 5.524 -8.989 -3.578 1.00 87.62 88 ILE A CA 1
ATOM 690 C C . ILE A 1 88 ? 6.025 -10.024 -4.591 1.00 87.62 88 ILE A C 1
ATOM 692 O O . ILE A 1 88 ? 6.737 -9.663 -5.530 1.00 87.62 88 ILE A O 1
ATOM 696 N N . PHE A 1 89 ? 5.676 -11.303 -4.415 1.00 88.81 89 PHE A N 1
ATOM 697 C CA . PHE A 1 89 ? 6.075 -12.358 -5.350 1.00 88.81 89 PHE A CA 1
ATOM 698 C C . PHE A 1 89 ? 5.450 -12.155 -6.730 1.00 88.81 89 PHE A C 1
ATOM 700 O O . PHE A 1 89 ? 6.165 -12.211 -7.729 1.00 88.81 89 PHE A O 1
ATOM 707 N N . ASP A 1 90 ? 4.152 -11.862 -6.787 1.00 88.94 90 ASP A N 1
ATOM 708 C CA . ASP A 1 90 ? 3.447 -11.589 -8.038 1.00 88.94 90 ASP A CA 1
ATOM 709 C C . ASP A 1 90 ? 4.049 -10.372 -8.750 1.00 88.94 90 ASP A C 1
ATOM 711 O O . ASP A 1 90 ? 4.292 -10.408 -9.958 1.00 88.94 90 ASP A O 1
ATOM 715 N N . TRP A 1 91 ? 4.361 -9.303 -8.016 1.00 86.19 91 TRP A N 1
ATOM 716 C CA . TRP A 1 91 ? 5.029 -8.137 -8.585 1.00 86.19 91 TRP A CA 1
ATOM 717 C C . TRP A 1 91 ? 6.418 -8.486 -9.132 1.00 86.19 91 TRP A C 1
ATOM 719 O O . TRP A 1 91 ? 6.726 -8.123 -10.265 1.00 86.19 9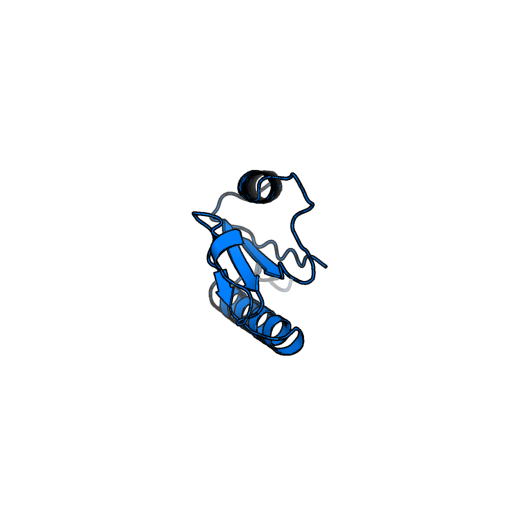1 TRP A O 1
ATOM 729 N N . ALA A 1 92 ? 7.236 -9.232 -8.386 1.00 84.69 92 ALA A N 1
ATOM 730 C CA . ALA A 1 92 ? 8.577 -9.623 -8.823 1.00 84.69 92 ALA A CA 1
ATOM 731 C C . ALA A 1 92 ? 8.556 -10.517 -10.077 1.00 84.69 92 ALA A C 1
ATOM 733 O O . ALA A 1 92 ? 9.406 -10.368 -10.952 1.00 84.69 92 ALA A O 1
ATOM 734 N N . LEU A 1 93 ? 7.572 -11.415 -10.198 1.00 86.00 93 LEU A N 1
ATOM 735 C CA . LEU A 1 93 ? 7.395 -12.260 -11.385 1.00 86.00 93 LEU A CA 1
ATOM 736 C C . LEU A 1 93 ? 7.023 -11.448 -12.633 1.00 86.00 93 LEU A C 1
ATOM 738 O O . LEU A 1 93 ? 7.466 -11.780 -13.732 1.00 86.00 93 LEU A O 1
ATOM 742 N N . ASN A 1 94 ? 6.229 -10.388 -12.467 1.00 85.50 94 ASN A N 1
ATOM 743 C CA . ASN A 1 94 ? 5.804 -9.513 -13.562 1.00 85.50 94 ASN A CA 1
ATOM 744 C C . ASN A 1 94 ? 6.830 -8.422 -13.913 1.00 85.50 94 ASN A C 1
ATOM 746 O O . ASN A 1 94 ? 6.719 -7.807 -14.971 1.00 85.50 94 ASN A O 1
ATOM 750 N N . ASN A 1 95 ? 7.828 -8.192 -13.056 1.00 79.94 95 ASN A N 1
ATOM 751 C CA . ASN A 1 95 ? 8.888 -7.201 -13.249 1.00 79.94 95 ASN A CA 1
ATOM 752 C C . ASN A 1 95 ? 10.268 -7.887 -13.201 1.00 79.94 95 ASN A C 1
ATOM 754 O O . ASN A 1 95 ? 11.047 -7.642 -12.274 1.00 79.94 95 ASN A O 1
ATOM 758 N N . PRO A 1 96 ? 10.568 -8.790 -14.158 1.00 73.06 96 PRO A N 1
ATOM 759 C CA . PRO A 1 96 ? 11.807 -9.551 -14.150 1.00 73.06 96 PRO A CA 1
ATOM 760 C C . PRO A 1 96 ? 13.017 -8.628 -14.294 1.00 73.06 96 PRO A C 1
ATOM 762 O O . PRO A 1 96 ? 13.057 -7.731 -15.135 1.00 73.06 96 PRO A O 1
ATOM 765 N N . VAL A 1 97 ? 14.029 -8.883 -13.473 1.00 68.31 97 VAL A N 1
ATOM 766 C CA . VAL A 1 97 ? 15.308 -8.180 -13.542 1.00 68.31 97 VAL A CA 1
ATOM 767 C C . VAL A 1 97 ? 16.121 -8.800 -14.656 1.00 68.31 97 VAL A C 1
ATOM 769 O O . VAL A 1 97 ? 16.384 -10.005 -14.633 1.00 68.31 97 VAL A O 1
ATOM 772 N N . ASP A 1 98 ? 16.555 -7.979 -15.604 1.00 65.69 98 ASP A N 1
ATOM 773 C CA . ASP A 1 98 ? 17.518 -8.425 -16.596 1.00 65.69 98 ASP A CA 1
ATOM 774 C C . ASP A 1 98 ? 18.875 -8.569 -15.896 1.00 65.69 98 ASP A C 1
ATOM 776 O O . ASP A 1 98 ? 19.602 -7.601 -15.658 1.00 65.69 98 ASP A O 1
ATOM 780 N N . TYR A 1 99 ? 19.181 -9.784 -15.441 1.00 57.97 99 TYR A N 1
ATOM 781 C CA . TYR A 1 99 ? 20.487 -10.074 -14.874 1.00 57.97 99 TYR A CA 1
ATOM 782 C C . TYR A 1 99 ? 21.499 -10.025 -16.021 1.00 57.97 99 TYR A C 1
ATOM 784 O O . TYR A 1 99 ? 21.374 -10.829 -16.954 1.00 57.97 99 TYR A O 1
ATOM 792 N N . PRO A 1 100 ? 22.508 -9.130 -15.985 1.00 59.38 100 PRO A N 1
ATOM 793 C CA . PRO A 1 100 ? 23.566 -9.164 -16.979 1.00 59.38 100 PRO A CA 1
ATOM 794 C C . PRO A 1 100 ? 24.179 -10.561 -16.950 1.00 59.38 100 PRO A C 1
ATOM 796 O O . PRO A 1 100 ? 24.658 -11.028 -15.913 1.00 59.38 100 PRO A O 1
ATOM 799 N N . GLN A 1 101 ? 24.089 -11.249 -18.086 1.00 59.34 101 GLN A N 1
ATOM 800 C CA . GLN A 1 101 ? 24.601 -12.601 -18.224 1.00 59.34 101 GLN A CA 1
ATOM 801 C C . GLN A 1 101 ? 26.090 -12.573 -17.890 1.00 59.34 101 GLN A C 1
ATOM 803 O O . GLN A 1 101 ? 26.874 -11.889 -18.551 1.00 59.34 101 GLN A O 1
ATOM 808 N N . VAL A 1 102 ? 26.481 -13.300 -16.846 1.00 63.41 102 VAL A N 1
ATOM 809 C CA . VAL A 1 102 ? 27.891 -13.494 -16.519 1.00 63.41 102 VAL A CA 1
ATOM 810 C C . VAL A 1 102 ? 28.437 -14.430 -17.592 1.00 63.41 102 VAL A C 1
ATOM 812 O O . VAL A 1 102 ? 28.307 -15.644 -17.473 1.00 63.41 102 VAL A O 1
ATOM 815 N N . THR A 1 103 ? 28.967 -13.892 -18.692 1.00 52.59 103 THR A N 1
ATOM 816 C CA . THR A 1 103 ? 29.676 -14.707 -19.685 1.00 52.59 103 THR A CA 1
ATOM 817 C C . THR A 1 103 ? 30.875 -15.345 -18.989 1.00 52.59 103 THR A C 1
ATOM 819 O O . THR A 1 103 ? 31.743 -14.599 -18.522 1.00 52.59 103 THR A O 1
ATOM 822 N N . PRO A 1 104 ? 30.935 -16.686 -18.871 1.00 61.25 104 PRO A N 1
ATOM 823 C CA . PRO A 1 104 ? 32.110 -17.353 -18.333 1.00 61.25 104 PRO A CA 1
ATOM 824 C C . PRO A 1 104 ? 33.314 -17.006 -19.213 1.00 61.25 104 PRO A C 1
ATOM 826 O O . PRO A 1 104 ? 33.208 -17.056 -20.440 1.00 61.25 104 PRO A O 1
ATOM 829 N N . MET A 1 105 ? 34.408 -16.600 -18.570 1.00 58.94 105 MET A N 1
ATOM 830 C CA . MET A 1 105 ? 35.689 -16.294 -19.213 1.00 58.94 105 MET A CA 1
ATOM 831 C C . MET A 1 105 ? 36.386 -17.570 -19.688 1.00 58.94 105 MET A C 1
ATOM 833 O O . MET A 1 105 ? 36.268 -18.593 -18.973 1.00 58.94 105 MET A O 1
#

Foldseek 3Di:
DWDWDDAQEEGEGEEECVVPPDDPPDDPLVVVVVVVVVNCPPPRHDYDYAYEYEYALPDDCVVVCPVPHHYDHQHDPVSSVVVSVVVVVVVCVVVDHPDPPPDDD

pLDDT: mean 73.75, std 13.44, range [40.31, 92.38]

Sequence (105 aa):
MYFLLCFCEISSVFWDVEDCPIPDGVDPDEICMSMLSQLLRIKGHVGEVSFSTYCDKNKIIDDFKLHHIPLVPAGDKSARLSKMITDIFDWALNNPVDYPQVTPM

InterPro domains:
  IPR021139 NYN domain [PF01936] (12-98)
  IPR024768 Meiosis regulator and mRNA stability factor 1 [PTHR14379] (12-100)

Organism: Thlaspi arvense (NCBI:txid13288)